Protein AF-A0A1S1QYC2-F1 (afdb_monomer)

Mean predicted aligned error: 3.42 Å

Sequence (127 aa):
MSKDHRRIVAVHEAGHWLAAREYAARGVQATLTTTPRGGARGITTLRRWRGSDLQFVAYTLAGATAARLITGDAGLHGSDDLQVARTVCRNIHADISDAEHLAATLVRTHRRHIERAARQLYDTGRI

Nearest PDB structures (foldseek):
  6nyy-assembly1_A  TM=7.650E-01  e=8.349E-04  Homo sapiens
  6nyy-assembly1_B  TM=7.589E-01  e=8.842E-04  Homo sapiens
  8xqx-assembly1_B  TM=8.033E-01  e=1.248E-03  Chlamydomonas reinhardtii
  5iqj-assembly3_C  TM=7.361E-01  e=5.274E-04  Vibrio cholerae O1 biovar El Tor
  3bq2-assembly1_A  TM=3.412E-01  e=8.136E+00  Sulfolobus acidocaldarius

Structure (mmCIF, N/CA/C/O backbone):
data_AF-A0A1S1QYC2-F1
#
_entry.id   AF-A0A1S1QYC2-F1
#
loop_
_atom_site.group_PDB
_atom_site.id
_atom_site.type_symbol
_atom_site.label_atom_id
_atom_site.label_alt_id
_atom_site.label_comp_id
_atom_site.label_asym_id
_atom_site.label_entity_id
_atom_site.label_seq_id
_atom_site.pdbx_PDB_ins_code
_atom_site.Cartn_x
_atom_site.Cartn_y
_atom_site.Cartn_z
_atom_site.occupancy
_atom_site.B_iso_or_equiv
_atom_site.auth_seq_id
_atom_site.auth_comp_id
_atom_site.auth_asym_id
_atom_site.auth_atom_id
_atom_site.pdbx_PDB_model_num
ATOM 1 N N . MET A 1 1 ? -18.512 14.614 11.898 1.00 36.66 1 MET A N 1
ATOM 2 C CA . MET A 1 1 ? -17.855 13.398 12.426 1.00 36.66 1 MET A CA 1
ATOM 3 C C . MET A 1 1 ? -16.490 13.287 11.779 1.00 36.66 1 MET A C 1
ATOM 5 O O . MET A 1 1 ? -16.434 13.294 10.555 1.00 36.66 1 MET A O 1
ATOM 9 N N . SER A 1 2 ? -15.416 13.257 12.573 1.00 43.44 2 SER A N 1
ATOM 10 C CA . SER A 1 2 ? -14.075 12.911 12.086 1.00 43.44 2 SER A CA 1
ATOM 11 C C . SER A 1 2 ? -14.199 11.611 11.291 1.00 43.44 2 SER A C 1
ATOM 13 O O . SER A 1 2 ? -14.591 10.592 11.861 1.00 43.44 2 SER A O 1
ATOM 15 N N . LYS A 1 3 ? -14.011 11.663 9.963 1.00 55.91 3 LYS A N 1
ATOM 16 C CA . LYS A 1 3 ? -13.919 10.450 9.143 1.00 55.91 3 LYS A CA 1
ATOM 17 C C . LYS A 1 3 ? -12.831 9.616 9.795 1.00 55.91 3 LYS A C 1
ATOM 19 O O . LYS A 1 3 ? -11.724 10.118 9.934 1.00 55.91 3 LYS A O 1
ATOM 24 N N . ASP A 1 4 ? -13.194 8.427 10.264 1.00 83.62 4 ASP A N 1
ATOM 25 C CA . ASP A 1 4 ? -12.385 7.575 11.132 1.00 83.62 4 ASP A CA 1
ATOM 26 C C . ASP A 1 4 ? -10.931 7.492 10.632 1.00 83.62 4 ASP A C 1
ATOM 28 O O . ASP A 1 4 ? -10.600 6.717 9.734 1.00 83.62 4 ASP A O 1
ATOM 32 N N . HIS A 1 5 ? -10.070 8.358 11.178 1.00 88.94 5 HIS A N 1
ATOM 33 C CA . HIS A 1 5 ? -8.685 8.511 10.738 1.00 88.94 5 HIS A CA 1
ATOM 34 C C . HIS A 1 5 ? -7.946 7.182 10.889 1.00 88.94 5 HIS A C 1
ATOM 36 O O . HIS A 1 5 ? -7.171 6.794 10.019 1.00 88.94 5 HIS A O 1
ATOM 42 N N . ARG A 1 6 ? -8.279 6.423 11.939 1.00 91.94 6 ARG A N 1
ATOM 43 C CA . ARG A 1 6 ? -7.769 5.074 12.161 1.00 91.94 6 ARG A CA 1
ATOM 44 C C . ARG A 1 6 ? -8.181 4.128 11.040 1.00 91.94 6 ARG A C 1
ATOM 46 O O . ARG A 1 6 ? -7.338 3.373 10.568 1.00 91.94 6 ARG A O 1
ATOM 53 N N . ARG A 1 7 ? -9.427 4.195 10.563 1.00 93.88 7 ARG A N 1
ATOM 54 C CA . ARG A 1 7 ? -9.879 3.420 9.395 1.00 93.88 7 ARG A CA 1
ATOM 55 C C . ARG A 1 7 ? -9.137 3.813 8.118 1.00 93.88 7 ARG A C 1
ATOM 57 O O . ARG A 1 7 ? -8.773 2.925 7.354 1.00 93.88 7 ARG A O 1
ATOM 64 N N . ILE A 1 8 ? -8.907 5.105 7.877 1.00 94.88 8 ILE A N 1
ATOM 65 C CA . ILE A 1 8 ? -8.157 5.575 6.697 1.00 94.88 8 ILE A CA 1
ATOM 66 C C . ILE A 1 8 ? -6.732 5.012 6.723 1.00 94.88 8 ILE A C 1
ATOM 68 O O . ILE A 1 8 ? -6.303 4.401 5.746 1.00 94.88 8 ILE A O 1
ATOM 72 N N . VAL A 1 9 ? -6.040 5.134 7.859 1.00 95.19 9 VAL A N 1
ATOM 73 C CA . VAL A 1 9 ? -4.683 4.598 8.037 1.00 95.19 9 VAL A CA 1
ATOM 74 C C . VAL A 1 9 ? -4.673 3.068 7.929 1.00 95.19 9 VAL A C 1
ATOM 76 O O . VAL A 1 9 ? -3.808 2.512 7.264 1.00 95.19 9 VAL A O 1
ATOM 79 N N . ALA A 1 10 ? -5.662 2.366 8.490 1.00 96.56 10 ALA A N 1
ATOM 80 C CA . ALA A 1 10 ? -5.759 0.909 8.366 1.00 96.56 10 ALA A CA 1
ATOM 81 C C . ALA A 1 10 ? -5.879 0.449 6.902 1.00 96.56 10 ALA A C 1
ATOM 83 O O . ALA A 1 10 ? -5.262 -0.536 6.504 1.00 96.56 10 ALA A O 1
ATOM 84 N N . VAL A 1 11 ? -6.664 1.163 6.089 1.00 97.56 11 VAL A N 1
ATOM 85 C CA . VAL A 1 11 ? -6.786 0.879 4.652 1.00 97.56 11 VAL A CA 1
ATOM 86 C C . VAL A 1 11 ? -5.494 1.212 3.906 1.00 97.56 11 VAL A C 1
ATOM 88 O O . VAL A 1 11 ? -5.096 0.449 3.027 1.00 97.56 11 VAL A O 1
ATOM 91 N N . HIS A 1 12 ? -4.844 2.320 4.261 1.00 97.50 12 HIS A N 1
ATOM 92 C CA . HIS A 1 12 ? -3.572 2.739 3.679 1.00 97.50 12 HIS A CA 1
ATOM 93 C C . HIS A 1 12 ? -2.486 1.668 3.884 1.00 97.50 12 HIS A C 1
ATOM 95 O O . HIS A 1 12 ? -1.938 1.142 2.917 1.00 97.50 12 HIS A O 1
ATOM 101 N N . GLU A 1 13 ? -2.267 1.221 5.120 1.00 97.81 13 GLU A N 1
ATOM 102 C CA . GLU A 1 13 ? -1.291 0.162 5.410 1.00 97.81 13 GLU A CA 1
ATOM 103 C C . GLU A 1 13 ? -1.665 -1.184 4.777 1.00 97.81 13 GLU A C 1
ATOM 105 O O . GLU A 1 13 ? -0.807 -1.905 4.269 1.00 97.81 13 GLU A O 1
ATOM 110 N N . ALA A 1 14 ? -2.957 -1.525 4.736 1.00 98.19 14 ALA A N 1
ATOM 111 C CA . ALA A 1 14 ? -3.412 -2.735 4.056 1.00 98.19 14 ALA A CA 1
ATOM 112 C C . ALA A 1 14 ? -3.104 -2.713 2.545 1.00 98.19 14 ALA A C 1
ATOM 114 O O . ALA A 1 14 ? -2.861 -3.771 1.960 1.00 98.19 14 ALA A O 1
ATOM 115 N N . GLY A 1 15 ? -3.089 -1.529 1.920 1.00 98.06 15 GLY A N 1
ATOM 116 C CA . GLY A 1 15 ? -2.667 -1.340 0.532 1.00 98.06 15 GLY A CA 1
ATOM 117 C C . GLY A 1 15 ? -1.194 -1.691 0.321 1.00 98.06 15 GLY A C 1
ATOM 118 O O . GLY A 1 15 ? -0.881 -2.497 -0.558 1.00 98.06 15 GLY A O 1
ATOM 119 N N . HIS A 1 16 ? -0.301 -1.165 1.165 1.00 98.19 16 HIS A N 1
ATOM 120 C CA . HIS A 1 16 ? 1.126 -1.509 1.134 1.00 98.19 16 HIS A CA 1
ATOM 121 C C . HIS A 1 16 ? 1.369 -2.990 1.407 1.00 98.19 16 HIS A C 1
ATOM 123 O 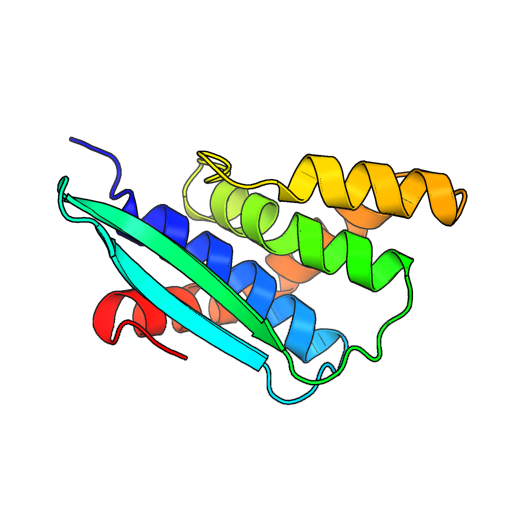O . HIS A 1 16 ? 2.066 -3.657 0.641 1.00 98.19 16 HIS A O 1
ATOM 129 N N . TRP A 1 17 ? 0.774 -3.522 2.478 1.00 98.38 17 TRP A N 1
ATOM 130 C CA . TRP A 1 17 ? 0.935 -4.919 2.869 1.00 98.38 17 TRP A CA 1
ATOM 131 C C . TRP A 1 17 ? 0.530 -5.869 1.741 1.00 98.38 17 TRP A C 1
ATOM 133 O O . TRP A 1 17 ? 1.256 -6.817 1.434 1.00 98.38 17 TRP A O 1
ATOM 143 N N . LEU A 1 18 ? -0.600 -5.599 1.081 1.00 98.19 18 LEU A N 1
ATOM 144 C CA . LEU A 1 18 ? -1.050 -6.416 -0.037 1.00 98.19 18 LEU A CA 1
ATOM 145 C C . LEU A 1 18 ? -0.099 -6.288 -1.237 1.00 98.19 18 LEU A C 1
ATOM 147 O O . LEU A 1 18 ? 0.352 -7.310 -1.748 1.00 98.19 18 LEU A O 1
ATOM 151 N N . ALA A 1 19 ? 0.249 -5.068 -1.655 1.00 98.00 19 ALA A N 1
ATOM 152 C CA . ALA A 1 19 ? 1.143 -4.861 -2.794 1.00 98.00 19 ALA A CA 1
ATOM 153 C C . ALA A 1 19 ? 2.510 -5.532 -2.588 1.00 98.00 19 ALA A C 1
ATOM 155 O O . ALA A 1 19 ? 3.011 -6.210 -3.483 1.00 98.00 19 ALA A O 1
ATOM 156 N N . ALA A 1 20 ? 3.085 -5.427 -1.388 1.00 97.44 20 ALA A N 1
ATOM 157 C CA . ALA A 1 20 ? 4.338 -6.096 -1.056 1.00 97.44 20 ALA A CA 1
ATOM 158 C C . ALA A 1 20 ? 4.233 -7.623 -1.197 1.00 97.44 20 ALA A C 1
ATOM 160 O O . ALA A 1 20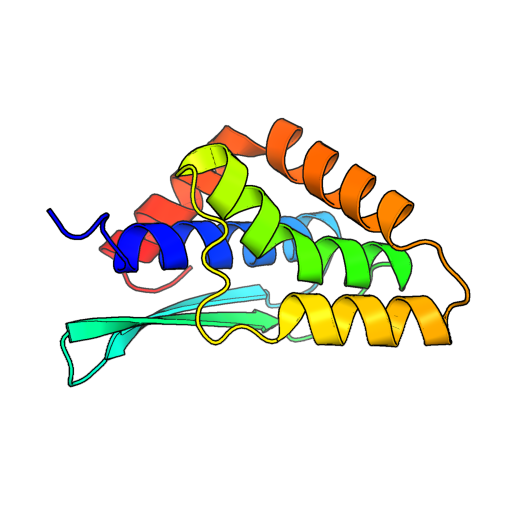 ? 5.155 -8.261 -1.706 1.00 97.44 20 ALA A O 1
ATOM 161 N N . ARG A 1 21 ? 3.112 -8.225 -0.777 1.00 95.94 21 ARG A N 1
ATOM 162 C CA . ARG A 1 21 ? 2.887 -9.671 -0.914 1.00 95.94 21 ARG A CA 1
ATOM 163 C C . ARG A 1 21 ? 2.738 -10.110 -2.369 1.00 95.94 21 ARG A C 1
ATOM 165 O O . ARG A 1 21 ? 3.334 -11.122 -2.733 1.00 95.94 21 ARG A O 1
ATOM 172 N N . GLU A 1 22 ? 1.993 -9.363 -3.180 1.00 97.25 22 GLU A N 1
ATOM 173 C CA . GLU A 1 22 ? 1.828 -9.652 -4.614 1.00 97.25 22 GLU A CA 1
ATOM 174 C C . GLU A 1 22 ? 3.162 -9.543 -5.370 1.00 97.25 22 GLU A C 1
ATOM 176 O O . GLU A 1 22 ? 3.463 -10.363 -6.233 1.00 97.25 22 GLU A O 1
ATOM 181 N N . TYR A 1 23 ? 4.035 -8.614 -4.972 1.00 96.31 23 TYR A N 1
ATOM 182 C CA . TYR A 1 23 ? 5.394 -8.487 -5.516 1.00 96.31 23 TYR A CA 1
ATOM 183 C C . TYR A 1 23 ? 6.434 -9.373 -4.807 1.00 96.31 23 TYR A C 1
ATOM 185 O O . TYR A 1 23 ? 7.637 -9.095 -4.821 1.00 96.31 23 TYR A O 1
ATOM 193 N N . ALA A 1 24 ? 5.974 -10.466 -4.189 1.00 92.06 24 ALA A N 1
ATOM 194 C CA . ALA A 1 24 ? 6.785 -11.518 -3.578 1.00 92.06 24 ALA A CA 1
ATOM 195 C C . ALA A 1 24 ? 7.788 -11.040 -2.505 1.00 92.06 24 ALA A C 1
ATOM 197 O O . ALA A 1 24 ? 8.795 -11.714 -2.239 1.00 92.06 24 ALA A O 1
ATOM 198 N N . ALA A 1 25 ? 7.529 -9.901 -1.853 1.00 94.62 25 ALA A N 1
ATOM 199 C CA . ALA A 1 25 ? 8.314 -9.468 -0.705 1.00 94.62 25 ALA A CA 1
ATOM 200 C C . ALA A 1 25 ? 8.171 -10.473 0.451 1.00 94.62 25 ALA A C 1
ATOM 202 O O . ALA A 1 25 ? 7.133 -11.112 0.643 1.00 94.62 25 ALA A O 1
ATOM 203 N N . ARG A 1 26 ? 9.238 -10.641 1.240 1.00 94.00 26 ARG A N 1
ATOM 204 C CA . ARG A 1 26 ? 9.259 -11.583 2.373 1.00 94.00 26 ARG A CA 1
ATOM 205 C C . ARG A 1 26 ? 9.150 -10.865 3.708 1.00 94.00 26 ARG A C 1
ATOM 207 O O . ARG A 1 26 ? 9.751 -9.810 3.898 1.00 94.00 26 ARG A O 1
ATOM 214 N N . GLY A 1 27 ? 8.474 -11.514 4.658 1.00 94.31 27 GLY A N 1
ATOM 215 C CA . GLY A 1 27 ? 8.331 -11.022 6.029 1.00 94.31 27 GLY A CA 1
ATOM 216 C C . GLY A 1 27 ? 7.576 -9.699 6.101 1.00 94.31 27 GLY A C 1
ATOM 217 O O . GLY A 1 27 ? 8.018 -8.812 6.818 1.00 94.31 27 GLY A O 1
ATOM 218 N N . VAL A 1 28 ? 6.515 -9.560 5.301 1.00 96.75 28 VAL A N 1
ATOM 219 C CA . VAL A 1 28 ? 5.669 -8.362 5.264 1.00 96.75 28 VAL A CA 1
ATOM 220 C C . VAL A 1 28 ? 4.751 -8.363 6.481 1.00 96.75 28 VAL A C 1
ATOM 222 O O . VAL A 1 28 ? 4.066 -9.355 6.725 1.00 96.75 28 VAL A O 1
ATOM 225 N N . GLN A 1 29 ? 4.742 -7.262 7.220 1.00 97.25 29 GLN A N 1
ATOM 226 C CA . GLN A 1 29 ? 3.887 -7.040 8.381 1.00 97.25 29 GLN A CA 1
ATOM 227 C C . GLN A 1 29 ? 3.359 -5.612 8.339 1.00 97.25 29 GLN A C 1
ATOM 229 O O . GLN A 1 29 ? 4.077 -4.713 7.903 1.00 97.25 29 GLN A O 1
ATOM 234 N N . ALA A 1 30 ? 2.144 -5.390 8.821 1.00 97.62 30 ALA A N 1
ATOM 235 C CA . ALA A 1 30 ? 1.628 -4.044 9.036 1.00 97.62 30 ALA A CA 1
ATOM 236 C C . ALA A 1 30 ? 1.134 -3.890 10.468 1.00 97.62 30 ALA A C 1
ATOM 238 O O . ALA A 1 30 ? 0.548 -4.806 11.043 1.00 97.62 30 ALA A O 1
ATOM 239 N N . THR A 1 31 ? 1.375 -2.721 11.051 1.00 97.31 31 THR A N 1
ATOM 240 C CA . THR A 1 31 ? 0.935 -2.394 12.410 1.00 97.31 31 THR A CA 1
ATOM 241 C C . THR A 1 31 ? 0.229 -1.052 12.441 1.00 97.31 31 THR A C 1
ATOM 243 O O . THR A 1 31 ? 0.527 -0.160 11.650 1.00 97.31 31 THR A O 1
ATOM 246 N N . LEU A 1 32 ? -0.726 -0.924 13.358 1.00 95.31 32 LEU A N 1
ATOM 247 C CA . LEU A 1 32 ? -1.562 0.253 13.526 1.00 95.31 32 LEU A CA 1
ATOM 248 C C . LEU A 1 32 ? -1.678 0.592 15.009 1.00 95.31 32 LEU A C 1
ATOM 250 O O . LEU A 1 32 ? -2.217 -0.174 15.808 1.00 95.31 32 LEU A O 1
ATOM 254 N N . THR A 1 33 ? -1.211 1.781 15.367 1.00 93.19 33 THR A N 1
ATOM 255 C CA . THR A 1 33 ? -1.169 2.268 16.749 1.00 93.19 33 THR A CA 1
ATOM 256 C C . THR A 1 33 ? -1.973 3.553 16.905 1.00 93.19 33 THR A C 1
ATOM 258 O O . THR A 1 33 ? -2.129 4.328 15.960 1.00 93.19 33 THR A O 1
ATOM 261 N N . THR A 1 34 ? -2.510 3.776 18.103 1.00 89.12 34 THR A N 1
ATOM 262 C CA . THR A 1 34 ? -3.177 5.033 18.464 1.00 89.12 34 THR A CA 1
ATOM 263 C C . THR A 1 34 ? -2.143 5.987 19.054 1.00 89.12 34 THR A C 1
ATOM 265 O O . THR A 1 34 ? -1.345 5.594 19.902 1.00 89.12 34 THR A O 1
ATOM 268 N N . THR A 1 35 ? -2.134 7.240 18.607 1.00 85.31 35 THR A N 1
ATOM 269 C CA . THR A 1 35 ? -1.207 8.257 19.111 1.00 85.31 35 THR A CA 1
ATOM 270 C C . THR A 1 35 ? -1.730 8.877 20.414 1.00 85.31 35 THR A C 1
ATOM 272 O O . THR A 1 35 ? -2.943 8.890 20.638 1.00 85.31 35 THR A O 1
ATOM 275 N N . PRO A 1 36 ? -0.863 9.476 21.257 1.00 78.81 36 PRO A N 1
ATOM 276 C CA . PRO A 1 36 ? -1.288 10.123 22.506 1.00 78.81 36 PRO A CA 1
ATOM 277 C C . PRO A 1 36 ? -2.331 11.239 22.332 1.00 78.81 36 PRO A C 1
ATOM 279 O O . PRO A 1 36 ? -3.048 11.565 23.269 1.00 78.81 36 PRO A O 1
ATOM 282 N N . ARG A 1 37 ? -2.433 11.825 21.130 1.00 81.81 37 ARG A N 1
ATOM 283 C CA . ARG A 1 37 ? -3.416 12.868 20.784 1.00 81.81 37 ARG A CA 1
ATOM 284 C C . ARG A 1 37 ? -4.709 12.303 20.173 1.00 81.81 37 ARG A C 1
ATOM 286 O O . ARG A 1 37 ? -5.470 13.054 19.574 1.00 81.81 37 ARG A O 1
ATOM 293 N N . GLY A 1 38 ? -4.934 10.990 20.256 1.00 76.81 38 GLY A N 1
ATOM 294 C CA . GLY A 1 38 ? -6.121 10.325 19.703 1.00 76.81 38 GLY A CA 1
ATOM 295 C C . GLY A 1 38 ? -6.103 10.124 18.182 1.00 76.81 38 GLY A C 1
ATOM 296 O O . GLY A 1 38 ? -7.128 9.785 17.597 1.00 76.81 38 GLY A O 1
ATOM 297 N N . GLY A 1 39 ? -4.956 10.331 17.524 1.00 84.94 39 GLY A N 1
ATOM 298 C CA . GLY A 1 39 ? -4.763 10.007 16.107 1.00 84.94 39 GLY A CA 1
ATOM 299 C C . GLY A 1 39 ? -4.389 8.538 15.893 1.00 84.94 39 GLY A C 1
ATOM 300 O O . GLY A 1 39 ? -4.250 7.778 16.848 1.00 84.94 39 GLY A O 1
ATOM 301 N N . ALA A 1 40 ? -4.167 8.139 14.643 1.00 89.38 40 ALA A N 1
ATOM 302 C CA . ALA A 1 40 ? -3.653 6.816 14.301 1.00 89.38 40 ALA A CA 1
ATOM 303 C C . ALA A 1 40 ? -2.338 6.936 13.528 1.00 89.38 40 ALA A C 1
ATOM 305 O O . ALA A 1 40 ? -2.148 7.894 12.781 1.00 89.38 40 ALA A O 1
ATOM 306 N N . ARG A 1 41 ? -1.441 5.969 13.723 1.00 91.50 41 ARG A N 1
ATOM 307 C CA . ARG A 1 41 ? -0.196 5.827 12.968 1.00 91.50 41 ARG A CA 1
ATOM 308 C C . ARG A 1 41 ? -0.049 4.388 12.499 1.00 91.50 41 ARG A C 1
ATOM 310 O O . ARG A 1 41 ? -0.136 3.463 13.310 1.00 91.50 41 ARG A O 1
ATOM 317 N N . GLY A 1 42 ? 0.169 4.238 11.202 1.00 92.50 42 GLY A N 1
ATOM 318 C CA . GLY A 1 42 ? 0.446 2.977 10.542 1.00 92.50 42 GLY A CA 1
ATOM 319 C C . GLY A 1 42 ? 1.930 2.831 10.234 1.00 92.50 42 GLY A C 1
ATOM 320 O O . GLY A 1 42 ? 2.665 3.822 10.193 1.00 92.50 42 GLY A O 1
ATOM 321 N N . ILE A 1 43 ? 2.377 1.588 10.097 1.00 94.62 43 ILE A N 1
ATOM 322 C CA . ILE A 1 43 ? 3.647 1.267 9.452 1.00 94.62 43 ILE A CA 1
ATOM 323 C C . ILE A 1 43 ? 3.576 -0.136 8.857 1.00 94.62 43 ILE A C 1
ATOM 325 O O . ILE A 1 43 ? 3.221 -1.099 9.548 1.00 94.62 43 ILE A O 1
ATOM 329 N N . THR A 1 44 ? 3.985 -0.248 7.597 1.00 96.06 44 THR A N 1
ATOM 330 C CA . THR A 1 44 ? 4.232 -1.512 6.911 1.00 96.06 44 THR A CA 1
ATOM 331 C C . THR A 1 44 ? 5.734 -1.757 6.847 1.00 96.06 44 THR A C 1
ATOM 333 O O . THR A 1 44 ? 6.506 -0.902 6.419 1.00 96.06 44 THR A O 1
ATOM 336 N N . THR A 1 45 ? 6.169 -2.934 7.289 1.00 96.12 45 THR A N 1
ATOM 337 C CA . THR A 1 45 ? 7.573 -3.356 7.256 1.00 96.12 45 THR A CA 1
ATOM 338 C C . THR A 1 45 ? 7.723 -4.633 6.444 1.00 96.12 45 THR A C 1
ATOM 340 O O . THR A 1 45 ? 6.797 -5.435 6.331 1.00 96.12 45 THR A O 1
ATOM 343 N N . LEU A 1 46 ? 8.899 -4.824 5.852 1.00 95.94 46 LEU A N 1
ATOM 344 C CA . LEU A 1 46 ? 9.246 -6.020 5.093 1.00 95.94 46 LEU A CA 1
ATOM 345 C C . LEU A 1 46 ? 10.722 -6.356 5.299 1.00 95.94 46 LEU A C 1
ATOM 347 O O . LEU A 1 46 ? 11.552 -5.467 5.472 1.00 95.94 46 LEU A O 1
ATOM 351 N N . ARG A 1 47 ? 11.072 -7.646 5.269 1.00 94.06 47 ARG A N 1
ATOM 352 C CA . ARG A 1 47 ? 12.463 -8.099 5.461 1.00 94.06 47 ARG A CA 1
ATOM 353 C C . ARG A 1 47 ? 13.281 -8.059 4.180 1.00 94.06 47 ARG A C 1
ATOM 355 O O . ARG A 1 47 ? 14.494 -7.892 4.234 1.00 94.06 47 ARG A O 1
ATOM 362 N N . ARG A 1 48 ? 12.645 -8.319 3.036 1.00 93.62 48 ARG A N 1
ATOM 363 C CA . ARG A 1 48 ? 13.330 -8.363 1.741 1.00 93.62 48 ARG A CA 1
ATOM 364 C C . ARG A 1 48 ? 12.379 -8.052 0.598 1.00 93.62 48 ARG A C 1
ATOM 366 O O . ARG A 1 48 ? 11.385 -8.761 0.428 1.00 93.62 48 ARG A O 1
ATOM 373 N N . TRP A 1 49 ? 12.755 -7.064 -0.206 1.00 94.88 49 TRP A N 1
ATOM 374 C CA . TRP A 1 49 ? 12.116 -6.753 -1.479 1.00 94.88 49 TRP A CA 1
ATOM 375 C C . TRP A 1 49 ? 12.572 -7.719 -2.582 1.00 94.88 49 TRP A C 1
ATOM 377 O O . TRP A 1 49 ? 13.712 -8.198 -2.562 1.00 94.88 49 TRP A O 1
ATOM 387 N N . ARG A 1 50 ? 11.671 -8.050 -3.513 1.00 94.44 50 ARG A N 1
ATOM 388 C CA . ARG A 1 50 ? 11.946 -8.941 -4.657 1.00 94.44 50 ARG A CA 1
ATOM 389 C C . ARG A 1 50 ? 11.346 -8.474 -5.984 1.00 94.44 50 ARG A C 1
ATOM 391 O O . ARG A 1 50 ? 11.691 -9.064 -7.003 1.00 94.44 50 ARG A O 1
ATOM 398 N N . GLY A 1 51 ? 10.467 -7.474 -5.970 1.00 92.81 51 GLY A N 1
ATOM 399 C CA . GLY A 1 51 ? 9.905 -6.904 -7.188 1.00 92.81 51 GLY A CA 1
ATOM 400 C C . GLY A 1 51 ? 10.915 -6.047 -7.949 1.00 92.81 51 GLY A C 1
ATOM 401 O O . GLY A 1 51 ? 11.994 -5.738 -7.440 1.00 92.81 51 GLY A O 1
ATOM 402 N N . SER A 1 52 ? 10.542 -5.633 -9.156 1.00 96.12 52 SER A N 1
ATOM 403 C CA . SER A 1 52 ? 11.283 -4.613 -9.902 1.00 96.12 52 SER A CA 1
ATOM 404 C C . SER A 1 52 ? 11.210 -3.250 -9.210 1.00 96.12 52 SER A C 1
ATOM 406 O O . SER A 1 52 ? 10.378 -3.028 -8.324 1.00 96.12 52 SER A O 1
ATOM 408 N N . ASP A 1 53 ? 12.040 -2.306 -9.645 1.00 96.19 53 ASP A N 1
ATOM 409 C CA . ASP A 1 53 ? 11.993 -0.945 -9.110 1.00 96.19 53 ASP A CA 1
ATOM 410 C C . ASP A 1 53 ? 10.660 -0.255 -9.428 1.00 96.19 53 ASP A C 1
ATOM 412 O O . ASP A 1 53 ? 10.090 0.414 -8.571 1.00 96.19 53 ASP A O 1
ATOM 416 N N . LEU A 1 54 ? 10.082 -0.489 -10.612 1.00 96.75 54 LEU A N 1
ATOM 417 C CA . LEU A 1 54 ? 8.752 0.035 -10.944 1.00 96.75 54 LEU A CA 1
ATOM 418 C C . LEU A 1 54 ? 7.662 -0.556 -10.033 1.00 96.75 54 LEU A C 1
ATOM 420 O O . LEU A 1 54 ? 6.760 0.155 -9.590 1.00 96.75 54 LEU A O 1
ATOM 424 N N . GLN A 1 55 ? 7.762 -1.845 -9.693 1.00 97.56 55 GLN A N 1
ATOM 425 C CA . GLN A 1 55 ? 6.869 -2.473 -8.715 1.00 97.56 55 GLN A CA 1
ATOM 426 C C . GLN A 1 55 ? 7.074 -1.907 -7.308 1.00 97.56 55 GLN A C 1
ATOM 428 O O . GLN A 1 55 ? 6.110 -1.816 -6.551 1.00 97.56 55 GLN A O 1
ATOM 433 N N . PHE A 1 56 ? 8.299 -1.502 -6.956 1.00 97.06 56 PHE A N 1
ATOM 434 C CA . PHE A 1 56 ? 8.569 -0.823 -5.691 1.00 97.06 56 PHE A CA 1
ATOM 435 C C . PHE A 1 56 ? 7.847 0.523 -5.635 1.00 97.06 56 PHE A C 1
ATOM 437 O O . PHE A 1 56 ? 7.137 0.785 -4.668 1.00 97.06 56 PHE A O 1
ATOM 444 N N . VAL A 1 57 ? 7.920 1.322 -6.705 1.00 97.81 57 VAL A N 1
ATOM 445 C CA . VAL A 1 57 ? 7.151 2.574 -6.806 1.00 97.81 57 VAL A CA 1
ATOM 446 C C . VAL A 1 57 ? 5.648 2.300 -6.699 1.00 97.81 57 VAL A C 1
ATOM 448 O O . VAL A 1 57 ? 4.953 2.965 -5.932 1.00 97.81 57 VAL A O 1
ATOM 451 N N . ALA A 1 58 ? 5.134 1.291 -7.409 1.00 98.06 58 ALA A N 1
ATOM 452 C CA . ALA A 1 58 ? 3.723 0.919 -7.326 1.00 98.06 58 ALA A CA 1
ATOM 453 C C . ALA A 1 58 ? 3.317 0.485 -5.903 1.00 98.06 58 ALA A C 1
ATOM 455 O O . ALA A 1 58 ? 2.229 0.827 -5.445 1.00 98.06 58 ALA A O 1
ATOM 456 N N . TYR A 1 59 ? 4.188 -0.225 -5.179 1.00 97.75 59 TYR A N 1
ATOM 457 C CA . TYR A 1 59 ? 4.000 -0.557 -3.762 1.00 97.75 59 TYR A CA 1
ATOM 458 C C . TYR A 1 59 ? 3.942 0.691 -2.875 1.00 97.75 59 TYR A C 1
ATOM 460 O O . TYR A 1 59 ? 3.056 0.783 -2.023 1.00 97.75 59 TYR A O 1
ATOM 468 N N . THR A 1 60 ? 4.831 1.660 -3.092 1.00 96.94 60 THR A N 1
ATOM 469 C CA . THR A 1 60 ? 4.825 2.940 -2.373 1.00 96.94 60 THR A CA 1
ATOM 470 C C . THR A 1 60 ? 3.535 3.723 -2.635 1.00 96.94 60 THR A C 1
ATOM 472 O O . THR A 1 60 ? 2.991 4.353 -1.743 1.00 96.94 60 THR A O 1
ATOM 475 N N . LEU A 1 61 ? 2.968 3.644 -3.838 1.00 97.69 61 LEU A N 1
ATOM 476 C CA . LEU A 1 61 ? 1.711 4.329 -4.164 1.00 97.69 61 LEU A CA 1
ATOM 477 C C . LEU A 1 61 ? 0.453 3.541 -3.758 1.00 97.69 61 LEU A C 1
ATOM 479 O O . LEU A 1 61 ? -0.652 4.099 -3.731 1.00 97.69 61 LEU A O 1
ATOM 483 N N . ALA A 1 62 ? 0.587 2.251 -3.443 1.00 97.88 62 ALA A N 1
ATOM 484 C CA . ALA A 1 62 ? -0.540 1.362 -3.181 1.00 97.88 62 ALA A CA 1
ATOM 485 C C . ALA A 1 62 ? -1.357 1.783 -1.955 1.00 97.88 62 ALA A C 1
ATOM 487 O O . ALA A 1 62 ? -2.586 1.694 -2.001 1.00 97.88 62 ALA A O 1
ATOM 488 N N . GLY A 1 63 ? -0.715 2.274 -0.889 1.00 97.19 63 GLY A N 1
ATOM 489 C CA . GLY A 1 63 ? -1.413 2.699 0.325 1.00 97.19 63 GLY A CA 1
ATOM 490 C C . GLY A 1 63 ? -2.359 3.868 0.073 1.00 97.19 63 GLY A C 1
ATOM 491 O O . GLY A 1 63 ? -3.568 3.770 0.307 1.00 97.19 63 GLY A O 1
ATOM 492 N N . ALA A 1 64 ? -1.844 4.944 -0.522 1.00 96.69 64 ALA A N 1
ATOM 493 C CA . ALA A 1 64 ? -2.647 6.113 -0.871 1.00 96.69 64 ALA A CA 1
ATOM 494 C C . ALA A 1 64 ? -3.752 5.794 -1.890 1.00 96.69 64 ALA A C 1
ATOM 496 O O . ALA A 1 64 ? -4.886 6.273 -1.774 1.00 96.69 64 ALA A O 1
ATOM 497 N N . THR A 1 65 ? -3.442 4.934 -2.862 1.00 97.81 65 THR A N 1
ATOM 498 C CA . THR A 1 65 ? -4.398 4.479 -3.876 1.00 97.81 65 THR A CA 1
ATOM 499 C C . THR A 1 65 ? -5.535 3.669 -3.248 1.00 97.81 65 THR A C 1
ATOM 501 O O . THR A 1 65 ? -6.708 3.925 -3.533 1.00 97.81 65 THR A O 1
ATOM 504 N N . ALA A 1 66 ? -5.217 2.735 -2.345 1.00 97.81 66 ALA A N 1
ATOM 505 C CA . ALA A 1 66 ? -6.195 1.943 -1.603 1.00 97.81 66 ALA A CA 1
ATOM 506 C C . ALA A 1 66 ? -7.090 2.817 -0.726 1.00 97.81 66 ALA A C 1
ATOM 508 O O . ALA A 1 66 ? -8.320 2.715 -0.795 1.00 97.81 66 ALA A O 1
ATOM 509 N N . ALA A 1 67 ? -6.483 3.713 0.052 1.00 96.69 67 ALA A N 1
ATOM 510 C CA . ALA A 1 67 ? -7.203 4.630 0.921 1.00 96.69 67 ALA A CA 1
ATOM 511 C C . ALA A 1 67 ? -8.180 5.493 0.112 1.00 96.69 67 ALA A C 1
ATOM 513 O O . ALA A 1 67 ? -9.377 5.522 0.428 1.00 96.69 67 ALA A O 1
ATOM 514 N N . ARG A 1 68 ? -7.718 6.102 -0.992 1.00 96.00 68 ARG A N 1
ATOM 515 C CA . ARG A 1 68 ? -8.559 6.936 -1.860 1.00 96.00 68 ARG A CA 1
ATOM 516 C C . ARG A 1 68 ? -9.736 6.148 -2.425 1.00 96.00 68 ARG A C 1
ATOM 518 O O . ARG A 1 68 ? -10.864 6.632 -2.383 1.00 96.00 68 ARG A O 1
ATOM 525 N N . LEU A 1 69 ? -9.488 4.943 -2.932 1.00 96.06 69 LEU A N 1
ATOM 526 C CA . LEU A 1 69 ? -10.493 4.125 -3.613 1.00 96.06 69 LEU A CA 1
ATOM 527 C C . LEU A 1 69 ? -11.557 3.543 -2.665 1.00 96.06 69 LEU A C 1
ATOM 529 O O . LEU A 1 69 ? -12.704 3.339 -3.071 1.00 96.06 69 LEU A O 1
ATOM 533 N N . ILE A 1 70 ? -11.191 3.251 -1.416 1.00 95.94 70 ILE A N 1
ATOM 534 C CA . ILE A 1 70 ? -12.081 2.601 -0.440 1.00 95.94 70 ILE A CA 1
ATOM 535 C C . ILE A 1 70 ? -12.757 3.620 0.485 1.00 95.94 70 ILE A C 1
ATOM 537 O O . ILE A 1 70 ? -13.913 3.427 0.862 1.00 95.94 70 ILE A O 1
ATOM 541 N N . THR A 1 71 ? -12.061 4.694 0.864 1.00 94.38 71 THR A N 1
ATOM 542 C CA . THR A 1 71 ? -12.539 5.664 1.869 1.00 94.38 71 THR A CA 1
ATOM 543 C C . THR A 1 71 ? -12.869 7.040 1.288 1.00 94.38 71 THR A C 1
ATOM 545 O O . THR A 1 71 ? -13.497 7.858 1.961 1.00 94.38 71 THR A O 1
ATOM 548 N N . GLY A 1 72 ? -12.453 7.310 0.047 1.00 93.62 72 GLY A N 1
ATOM 549 C CA . GLY A 1 72 ? -12.530 8.633 -0.575 1.00 93.62 72 GLY A CA 1
ATOM 550 C C . GLY A 1 72 ? -11.405 9.585 -0.153 1.00 93.62 72 GLY A C 1
ATOM 551 O O . GLY A 1 72 ? -11.298 10.674 -0.717 1.00 93.62 72 GLY A O 1
ATOM 552 N N . ASP A 1 73 ? -10.542 9.191 0.787 1.00 91.75 73 ASP A N 1
ATOM 553 C CA . ASP A 1 73 ? -9.403 9.965 1.292 1.00 91.75 73 ASP A CA 1
ATOM 554 C C . ASP A 1 73 ? -8.099 9.196 1.053 1.00 91.75 73 ASP A C 1
ATOM 5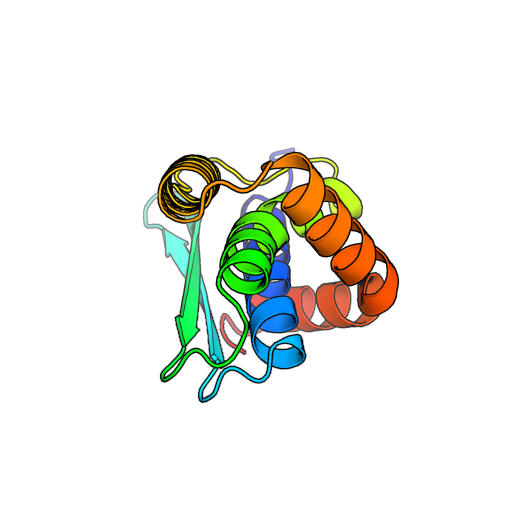56 O O . ASP A 1 73 ? -8.021 8.015 1.367 1.00 91.75 73 ASP A O 1
ATOM 560 N N . ALA A 1 74 ? -7.076 9.844 0.491 1.00 83.62 74 ALA A N 1
ATOM 561 C CA . ALA A 1 74 ? -5.796 9.191 0.210 1.00 83.62 74 ALA A CA 1
ATOM 562 C C . ALA A 1 74 ? -4.977 8.881 1.477 1.00 83.62 74 ALA A C 1
ATOM 564 O O . ALA A 1 74 ? -4.014 8.126 1.399 1.00 83.62 74 ALA A O 1
ATOM 565 N N . GLY A 1 75 ? -5.319 9.452 2.637 1.00 77.00 75 GLY A N 1
ATOM 566 C CA . GLY A 1 75 ? -4.618 9.148 3.885 1.00 77.00 75 GLY A CA 1
ATOM 567 C C . GLY A 1 75 ? -3.154 9.596 3.907 1.00 77.00 75 GLY A C 1
ATOM 568 O O . GLY A 1 75 ? -2.373 9.057 4.674 1.00 77.00 75 GLY A O 1
ATOM 569 N N . LEU A 1 76 ? -2.778 10.589 3.095 1.00 74.06 76 LEU A N 1
ATOM 570 C CA . LEU A 1 76 ? -1.393 11.067 2.953 1.00 74.06 76 LEU A CA 1
ATOM 571 C C . LEU A 1 76 ? -0.908 11.964 4.109 1.00 74.06 76 LEU A C 1
ATOM 573 O O . LEU A 1 76 ? 0.175 12.541 4.038 1.00 74.06 76 LEU A O 1
ATOM 577 N N . HIS A 1 77 ? -1.698 12.133 5.169 1.00 75.19 77 HIS A N 1
ATOM 578 C CA . HIS A 1 77 ? -1.355 13.023 6.276 1.00 75.19 77 HIS A CA 1
ATOM 579 C C . HIS A 1 77 ? -0.151 12.470 7.057 1.00 75.19 77 HIS A C 1
ATOM 581 O O . HIS A 1 77 ? -0.299 11.584 7.893 1.00 75.19 77 HIS A O 1
ATOM 587 N N . GLY A 1 78 ? 1.040 13.014 6.787 1.00 71.88 78 GLY A N 1
ATOM 588 C CA . GLY A 1 78 ? 2.295 12.572 7.405 1.00 71.88 78 GLY A CA 1
ATOM 589 C C . GLY A 1 78 ? 2.967 11.372 6.725 1.00 71.88 78 GLY A C 1
ATOM 590 O O . GLY A 1 78 ? 3.888 10.816 7.317 1.00 71.88 78 GLY A O 1
ATOM 591 N N . SER A 1 79 ? 2.527 10.989 5.521 1.00 83.88 79 SER A N 1
ATOM 592 C CA . SER A 1 79 ? 3.209 10.003 4.668 1.00 83.88 79 SER A CA 1
ATOM 593 C C . SER A 1 79 ? 4.203 10.698 3.724 1.00 83.88 79 SER A C 1
ATOM 595 O O . SER A 1 79 ? 3.941 11.801 3.234 1.00 83.88 79 SER A O 1
ATOM 597 N N . ASP A 1 80 ? 5.339 10.052 3.462 1.00 90.31 80 ASP A N 1
ATOM 598 C CA . ASP A 1 80 ? 6.354 10.456 2.486 1.00 90.31 80 ASP A CA 1
ATOM 599 C C . ASP A 1 80 ? 6.275 9.659 1.168 1.00 90.31 80 ASP A C 1
ATOM 601 O O . ASP A 1 80 ? 7.102 9.870 0.276 1.00 90.31 80 ASP A O 1
ATOM 605 N N . ASP A 1 81 ? 5.248 8.818 0.987 1.00 92.88 81 ASP A N 1
ATOM 606 C CA . ASP A 1 81 ? 5.106 7.901 -0.153 1.00 92.88 81 ASP A CA 1
ATOM 607 C C . ASP A 1 81 ? 5.279 8.595 -1.503 1.00 92.88 81 ASP A C 1
ATOM 609 O O . ASP A 1 81 ? 6.034 8.145 -2.361 1.00 92.88 81 ASP A O 1
ATOM 613 N N . LEU A 1 82 ? 4.607 9.731 -1.706 1.00 92.88 82 LEU A N 1
ATOM 614 C CA . LEU A 1 82 ? 4.679 10.450 -2.978 1.00 92.88 82 LEU A CA 1
ATOM 615 C C . LEU A 1 82 ? 6.088 11.002 -3.241 1.00 92.88 82 LEU A C 1
ATOM 617 O O . LEU A 1 82 ? 6.545 11.027 -4.385 1.00 92.88 82 LEU A O 1
ATOM 621 N N . GLN A 1 83 ? 6.785 11.446 -2.194 1.00 94.69 83 GLN A N 1
ATOM 622 C CA . GLN A 1 83 ? 8.159 11.927 -2.311 1.00 94.69 83 GLN A CA 1
ATOM 623 C C . GLN A 1 83 ? 9.116 10.772 -2.626 1.00 94.69 83 GLN A C 1
ATOM 625 O O . GLN A 1 83 ? 9.977 10.919 -3.502 1.00 94.69 83 GLN A O 1
ATOM 630 N N . VAL A 1 84 ? 8.952 9.628 -1.956 1.00 94.75 84 VAL A N 1
ATOM 631 C CA . VAL A 1 84 ? 9.735 8.410 -2.201 1.00 94.75 84 VAL A CA 1
ATOM 632 C C . VAL A 1 84 ? 9.496 7.905 -3.623 1.00 94.75 84 VAL A C 1
ATOM 634 O O . VAL A 1 84 ? 10.457 7.744 -4.374 1.00 94.75 84 VAL A O 1
ATOM 637 N N . ALA A 1 85 ? 8.235 7.764 -4.038 1.00 95.69 85 ALA A N 1
ATOM 638 C CA . ALA A 1 85 ? 7.848 7.325 -5.375 1.00 95.69 85 ALA A CA 1
ATOM 639 C C . ALA A 1 85 ? 8.479 8.203 -6.465 1.00 95.69 85 ALA A C 1
ATOM 641 O O . ALA A 1 85 ? 9.170 7.700 -7.349 1.00 95.69 85 ALA A O 1
ATOM 642 N N . ARG A 1 86 ? 8.342 9.533 -6.352 1.00 95.94 86 ARG A N 1
ATOM 643 C CA . ARG A 1 86 ? 8.958 10.487 -7.293 1.00 95.94 86 ARG A CA 1
ATOM 644 C C . ARG A 1 86 ? 10.478 10.380 -7.329 1.00 95.94 86 ARG A C 1
ATOM 646 O O . ARG A 1 86 ? 11.080 10.536 -8.387 1.00 95.94 86 ARG A O 1
ATOM 653 N N . THR A 1 87 ? 11.109 10.149 -6.181 1.00 96.94 87 THR A N 1
ATOM 654 C CA . THR A 1 87 ? 12.567 10.021 -6.101 1.00 96.94 87 THR A CA 1
ATOM 655 C C . THR A 1 87 ? 13.048 8.760 -6.806 1.00 96.94 87 THR A C 1
ATOM 657 O O . THR A 1 87 ? 13.971 8.842 -7.612 1.00 96.94 87 THR A O 1
ATOM 660 N N . VAL A 1 88 ? 12.391 7.624 -6.575 1.00 96.25 88 VAL A N 1
ATOM 661 C CA . VAL A 1 88 ? 12.740 6.363 -7.238 1.00 96.25 88 VAL A CA 1
ATOM 662 C C . VAL A 1 88 ? 12.470 6.441 -8.741 1.00 96.25 88 VAL A C 1
ATOM 664 O O . VAL A 1 88 ? 13.368 6.104 -9.504 1.00 96.25 88 VAL A O 1
ATOM 667 N N . CYS A 1 89 ? 11.321 6.973 -9.182 1.00 96.94 89 CYS 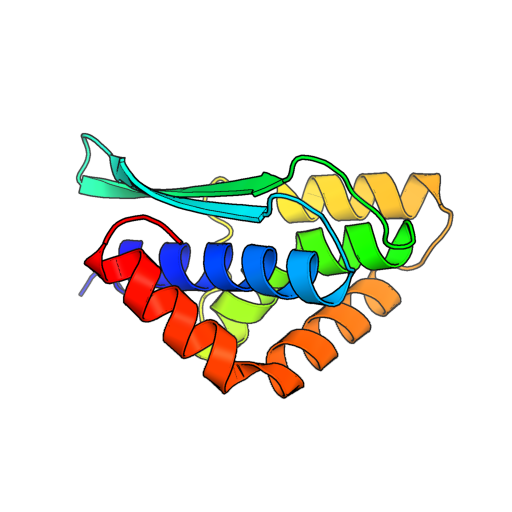A N 1
ATOM 668 C CA . CYS A 1 89 ? 11.022 7.189 -10.607 1.00 96.94 89 CYS A CA 1
ATOM 669 C C . CYS A 1 89 ? 12.127 7.966 -11.330 1.00 96.94 89 CYS A C 1
ATOM 671 O O . CYS A 1 89 ? 12.559 7.558 -12.407 1.00 96.94 89 CYS A O 1
ATOM 673 N N . ARG A 1 90 ? 12.631 9.049 -10.720 1.00 96.81 90 ARG A N 1
ATOM 674 C CA . ARG A 1 90 ? 13.755 9.815 -11.284 1.00 96.81 90 ARG A CA 1
ATOM 675 C C . ARG A 1 90 ? 15.021 8.974 -11.426 1.00 96.81 90 ARG A C 1
ATOM 677 O O . ARG A 1 90 ? 15.699 9.098 -12.437 1.00 96.81 90 ARG A O 1
ATOM 684 N N . ASN A 1 91 ? 15.324 8.132 -10.440 1.00 96.62 91 ASN A N 1
ATOM 685 C CA . ASN A 1 91 ? 16.530 7.303 -10.441 1.00 96.62 91 ASN A CA 1
ATOM 686 C C . ASN A 1 91 ? 16.475 6.175 -11.477 1.00 96.62 91 ASN A C 1
ATOM 688 O O . ASN A 1 91 ? 17.511 5.785 -12.003 1.00 96.62 91 ASN A O 1
ATOM 692 N N . ILE A 1 92 ? 15.281 5.654 -11.764 1.00 95.88 92 ILE A N 1
ATOM 693 C CA . ILE A 1 92 ? 15.086 4.555 -12.722 1.00 95.88 92 ILE A CA 1
ATOM 694 C C . ILE A 1 92 ? 14.625 5.033 -14.102 1.00 95.88 92 ILE A C 1
ATOM 696 O O . ILE A 1 92 ? 14.317 4.210 -14.958 1.00 95.88 92 ILE A O 1
ATOM 700 N N . HIS A 1 93 ? 14.557 6.352 -14.309 1.00 95.94 93 HIS A N 1
ATOM 701 C CA . HIS A 1 93 ? 14.077 6.989 -15.537 1.00 95.94 93 HIS A CA 1
ATOM 702 C C . HIS A 1 93 ? 12.696 6.484 -15.999 1.00 95.94 93 HIS A C 1
ATOM 704 O O . HIS A 1 93 ? 12.464 6.308 -17.193 1.00 95.94 93 HIS A O 1
ATOM 710 N N . ALA A 1 94 ? 11.779 6.262 -15.053 1.00 94.50 94 ALA A N 1
ATOM 711 C CA . ALA A 1 94 ? 10.413 5.819 -15.333 1.00 94.50 94 ALA A CA 1
ATOM 712 C C . ALA A 1 94 ? 9.392 6.939 -15.111 1.00 94.50 94 ALA A C 1
ATOM 714 O O . ALA A 1 94 ? 9.566 7.792 -14.233 1.00 94.50 94 ALA A O 1
ATOM 715 N N . ASP A 1 95 ? 8.296 6.891 -15.867 1.00 95.06 95 ASP A N 1
ATOM 716 C CA . ASP A 1 95 ? 7.132 7.734 -15.621 1.00 95.06 95 ASP A CA 1
ATOM 717 C C . ASP A 1 95 ? 6.396 7.251 -14.361 1.00 95.06 95 ASP A C 1
ATOM 719 O O . ASP A 1 95 ? 6.180 6.055 -14.144 1.00 95.06 95 ASP A O 1
ATOM 723 N N . ILE A 1 96 ? 6.004 8.193 -13.504 1.00 95.19 96 ILE A N 1
ATOM 724 C CA . ILE A 1 96 ? 5.215 7.885 -12.312 1.00 95.19 96 ILE A CA 1
ATOM 725 C C . ILE A 1 96 ? 3.822 7.369 -12.680 1.00 95.19 96 ILE A C 1
ATOM 727 O O . ILE A 1 96 ? 3.276 6.540 -11.951 1.00 95.19 96 ILE A O 1
ATOM 731 N N . SER A 1 97 ? 3.270 7.790 -13.822 1.00 96.19 97 SER A N 1
ATOM 732 C CA . SER A 1 97 ? 1.948 7.358 -14.271 1.00 96.19 97 SER A CA 1
ATOM 733 C C . SER A 1 97 ? 1.874 5.856 -14.556 1.00 96.19 97 SER A C 1
ATOM 735 O O . SER A 1 97 ? 0.830 5.244 -14.322 1.00 96.19 97 SER A O 1
ATOM 737 N N . ASP A 1 98 ? 2.976 5.217 -14.958 1.00 95.69 98 ASP A N 1
ATOM 738 C CA . ASP A 1 98 ? 3.026 3.758 -15.110 1.00 95.69 98 ASP A CA 1
ATOM 739 C C . ASP A 1 98 ? 2.876 3.051 -13.756 1.00 95.69 98 ASP A C 1
ATOM 741 O O . ASP A 1 98 ? 2.110 2.092 -13.612 1.00 95.69 98 ASP A O 1
ATOM 745 N N . ALA A 1 99 ? 3.555 3.560 -12.726 1.00 96.69 99 ALA A N 1
ATOM 746 C CA . ALA A 1 99 ? 3.445 3.035 -11.369 1.00 96.69 99 ALA A CA 1
ATOM 747 C C . ALA A 1 99 ? 2.060 3.299 -10.754 1.00 96.69 99 ALA A C 1
ATOM 749 O O . ALA A 1 99 ? 1.517 2.426 -10.073 1.00 96.69 99 ALA A O 1
ATOM 750 N N . GLU A 1 100 ? 1.462 4.465 -11.017 1.00 97.06 100 GLU A N 1
ATOM 751 C CA . GLU A 1 100 ? 0.089 4.790 -10.609 1.00 97.06 100 GLU A CA 1
ATOM 752 C C . GLU A 1 100 ? -0.924 3.834 -11.250 1.00 97.06 100 GLU A C 1
ATOM 754 O O . GLU A 1 100 ? -1.802 3.308 -10.559 1.00 97.06 100 GLU A O 1
ATOM 759 N N . HIS A 1 101 ? -0.783 3.544 -12.548 1.00 97.62 101 HIS A N 1
ATOM 760 C CA . HIS A 1 101 ? -1.629 2.571 -13.238 1.00 97.62 101 HIS A CA 1
ATOM 761 C C . HIS A 1 101 ? -1.481 1.159 -12.662 1.00 97.62 101 HIS A C 1
ATOM 763 O O . HIS A 1 101 ? -2.494 0.482 -12.438 1.00 97.62 101 HIS A O 1
ATOM 769 N N . LEU A 1 102 ? -0.253 0.719 -12.375 1.00 97.25 102 LEU A N 1
ATOM 770 C CA . LEU A 1 102 ? 0.002 -0.570 -11.729 1.00 97.25 102 LEU A CA 1
ATOM 771 C C . LEU A 1 102 ? -0.635 -0.637 -10.337 1.00 97.25 102 LEU A C 1
ATOM 773 O O . LEU A 1 102 ? -1.364 -1.587 -10.042 1.00 97.25 102 LEU A O 1
ATOM 777 N N . ALA A 1 103 ? -0.430 0.386 -9.502 1.00 97.94 103 ALA A N 1
ATOM 778 C CA . ALA A 1 103 ? -1.012 0.465 -8.165 1.00 97.94 103 ALA A CA 1
ATOM 779 C C . ALA A 1 103 ? -2.548 0.452 -8.217 1.00 97.94 103 ALA A C 1
ATOM 781 O O . ALA A 1 103 ? -3.191 -0.308 -7.493 1.00 97.94 103 ALA A O 1
ATOM 782 N N . ALA A 1 104 ? -3.152 1.237 -9.112 1.00 98.00 104 ALA A N 1
ATOM 783 C CA . ALA A 1 104 ? -4.601 1.298 -9.272 1.00 98.00 104 ALA A CA 1
ATOM 784 C C . ALA A 1 104 ? -5.189 -0.032 -9.755 1.00 98.00 104 ALA A C 1
ATOM 786 O O . ALA A 1 104 ? -6.245 -0.450 -9.275 1.00 98.00 104 ALA A O 1
ATOM 787 N N . THR A 1 105 ? -4.509 -0.712 -10.678 1.00 98.31 105 THR A N 1
ATOM 788 C CA . THR A 1 105 ? -4.915 -2.038 -11.157 1.00 98.31 105 THR A CA 1
ATOM 789 C C . THR A 1 105 ? -4.858 -3.054 -10.024 1.00 98.31 105 THR A C 1
ATOM 791 O O . THR A 1 105 ? -5.859 -3.711 -9.743 1.00 98.31 105 THR A O 1
ATOM 794 N N . LEU A 1 106 ? -3.739 -3.116 -9.301 1.00 97.62 106 LEU A N 1
ATOM 795 C CA . LEU A 1 106 ? -3.551 -4.016 -8.166 1.00 97.62 106 LEU A CA 1
ATOM 796 C C . LEU A 1 106 ? -4.607 -3.780 -7.074 1.00 97.62 106 LEU A C 1
ATOM 798 O O . LEU A 1 106 ? -5.287 -4.712 -6.645 1.00 97.62 106 LEU A O 1
ATOM 802 N N . VAL A 1 107 ? -4.827 -2.527 -6.674 1.00 98.12 107 VAL A N 1
ATOM 803 C CA . VAL A 1 107 ? -5.822 -2.176 -5.649 1.00 98.12 107 VAL A CA 1
ATOM 804 C C . VAL A 1 107 ? -7.242 -2.550 -6.081 1.00 98.12 107 VAL A C 1
ATOM 806 O O . VAL A 1 107 ? -8.016 -3.050 -5.262 1.00 98.12 107 VAL A O 1
ATOM 809 N N . ARG A 1 108 ? -7.607 -2.340 -7.353 1.00 98.31 108 ARG A N 1
ATOM 810 C CA . ARG A 1 108 ? -8.932 -2.721 -7.870 1.00 98.31 108 ARG A CA 1
ATOM 811 C C . ARG A 1 108 ? -9.117 -4.234 -7.878 1.00 98.31 108 ARG A C 1
ATOM 813 O O . ARG A 1 108 ? -10.117 -4.711 -7.343 1.00 98.31 108 ARG A O 1
ATOM 820 N N . THR A 1 109 ? -8.150 -4.972 -8.421 1.00 98.44 109 THR A N 1
ATOM 821 C CA . THR A 1 109 ? -8.184 -6.441 -8.503 1.00 98.44 109 THR A CA 1
ATOM 822 C C . THR A 1 109 ? -8.308 -7.068 -7.115 1.00 98.44 109 THR A C 1
ATOM 824 O O . THR A 1 109 ? -9.117 -7.969 -6.900 1.00 98.44 109 THR A O 1
ATOM 827 N N . HIS A 1 110 ? -7.577 -6.541 -6.133 1.00 98.25 110 HIS A N 1
ATOM 828 C CA . HIS A 1 110 ? -7.499 -7.124 -4.795 1.00 98.25 110 HIS A CA 1
ATOM 829 C C . HIS A 1 110 ? -8.329 -6.379 -3.740 1.00 98.25 110 HIS A C 1
ATOM 831 O O . HIS A 1 110 ? -8.142 -6.598 -2.539 1.00 98.25 110 HIS A O 1
ATOM 837 N N . ARG A 1 111 ? -9.290 -5.538 -4.151 1.00 98.12 111 ARG A N 1
ATOM 838 C CA . ARG A 1 111 ? -10.065 -4.667 -3.249 1.00 98.12 111 ARG A CA 1
ATOM 839 C C . ARG A 1 111 ? -10.610 -5.399 -2.019 1.00 98.12 111 ARG A C 1
ATOM 841 O O . ARG A 1 111 ? -10.424 -4.944 -0.894 1.00 98.12 111 ARG A O 1
ATOM 848 N N . ARG A 1 112 ? -11.234 -6.567 -2.213 1.00 98.12 112 ARG A N 1
ATOM 849 C CA . ARG A 1 112 ? -11.822 -7.360 -1.113 1.00 98.12 112 ARG A CA 1
ATOM 850 C C . ARG A 1 112 ? -10.774 -7.856 -0.110 1.00 98.12 112 ARG A C 1
ATOM 852 O O . ARG A 1 112 ? -11.063 -7.961 1.081 1.00 98.12 112 ARG A O 1
ATOM 859 N N . HIS A 1 113 ? -9.566 -8.179 -0.576 1.00 98.12 113 HIS A N 1
ATOM 860 C CA . HIS A 1 113 ? -8.465 -8.608 0.289 1.00 98.12 113 HIS A CA 1
ATOM 861 C C . HIS A 1 113 ? -7.930 -7.444 1.117 1.00 98.12 113 HIS A C 1
ATOM 863 O O . HIS A 1 113 ? -7.724 -7.622 2.315 1.00 98.12 113 HIS A O 1
ATOM 869 N N . ILE A 1 114 ? 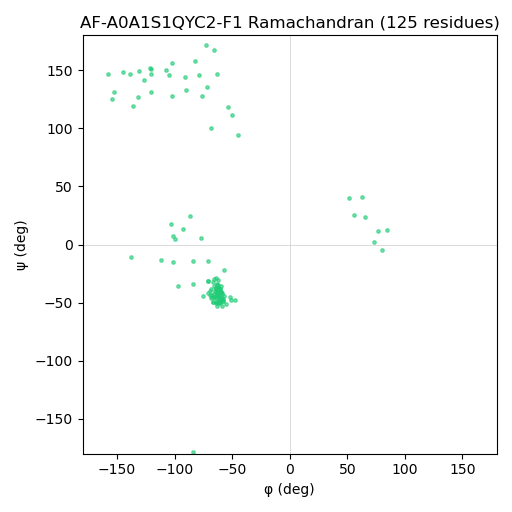-7.795 -6.264 0.504 1.00 98.50 114 ILE A N 1
ATOM 870 C CA . ILE A 1 114 ? -7.409 -5.030 1.197 1.00 98.50 114 ILE A CA 1
ATOM 871 C C . ILE A 1 114 ? -8.445 -4.684 2.264 1.00 98.50 114 ILE A C 1
ATOM 873 O O . ILE A 1 114 ? -8.082 -4.471 3.411 1.00 98.50 114 ILE A O 1
ATOM 877 N N . GLU A 1 115 ? -9.740 -4.700 1.938 1.00 98.44 115 GLU A N 1
ATOM 878 C CA . GLU A 1 115 ? -10.802 -4.401 2.909 1.00 98.44 115 GLU A CA 1
ATOM 879 C C . GLU A 1 115 ? -10.803 -5.385 4.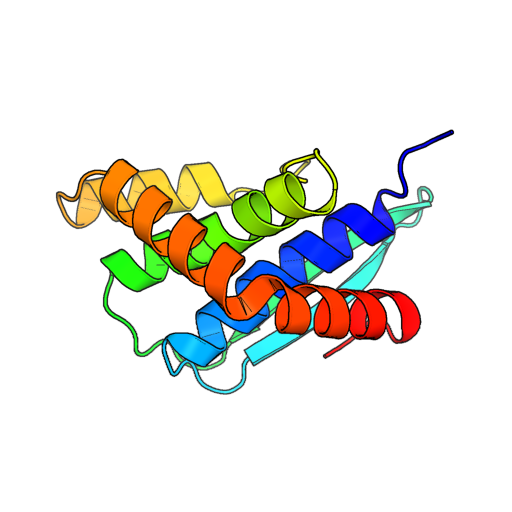092 1.00 98.44 115 GLU A C 1
ATOM 881 O O . GLU A 1 115 ? -11.017 -4.982 5.234 1.00 98.44 115 GLU A O 1
ATOM 886 N N . ARG A 1 116 ? -10.534 -6.676 3.849 1.00 98.38 116 ARG A N 1
ATOM 887 C CA . ARG A 1 116 ? -10.402 -7.680 4.917 1.00 98.38 116 ARG A CA 1
ATOM 888 C C . ARG A 1 116 ? -9.159 -7.446 5.778 1.00 98.38 116 ARG A C 1
ATOM 890 O O . ARG A 1 116 ? -9.276 -7.487 6.998 1.00 98.38 116 ARG A O 1
ATOM 897 N N . ALA A 1 117 ? -8.009 -7.191 5.158 1.00 98.25 117 ALA A N 1
ATOM 898 C CA . ALA A 1 117 ? -6.762 -6.897 5.859 1.00 98.25 117 ALA A CA 1
ATOM 899 C C . ALA A 1 117 ? -6.872 -5.605 6.682 1.00 98.25 117 ALA A C 1
ATOM 901 O O . ALA A 1 117 ? -6.470 -5.584 7.838 1.00 98.25 117 ALA A O 1
ATOM 902 N N . ALA A 1 118 ? -7.506 -4.567 6.133 1.00 97.94 118 ALA A N 1
ATOM 903 C CA . ALA A 1 118 ? -7.757 -3.305 6.816 1.00 97.94 118 ALA A CA 1
ATOM 904 C C . ALA A 1 118 ? -8.664 -3.480 8.039 1.00 97.94 118 ALA A C 1
ATOM 906 O O . ALA A 1 118 ? -8.378 -2.908 9.083 1.00 97.94 118 ALA A O 1
ATOM 907 N N . ARG A 1 119 ? -9.730 -4.292 7.937 1.00 97.75 119 ARG A N 1
ATOM 908 C CA . ARG A 1 119 ? -10.572 -4.638 9.097 1.00 97.75 119 ARG A CA 1
ATOM 909 C C . ARG A 1 119 ? -9.761 -5.346 10.178 1.00 97.75 119 ARG A C 1
ATOM 911 O O . ARG A 1 119 ? -9.752 -4.899 11.315 1.00 97.75 119 ARG A O 1
ATOM 918 N N . GLN A 1 120 ? -9.009 -6.380 9.803 1.00 97.56 120 GLN A N 1
ATOM 919 C CA . GLN A 1 120 ? -8.160 -7.097 10.752 1.00 97.56 120 GLN A CA 1
ATOM 920 C C . GLN A 1 120 ? -7.149 -6.154 11.420 1.00 97.56 120 GLN A C 1
ATOM 922 O O . GLN A 1 120 ? -7.042 -6.147 12.639 1.00 97.56 120 GLN A O 1
ATOM 927 N N . LEU A 1 121 ? -6.463 -5.312 10.644 1.00 97.06 121 LEU A N 1
ATOM 928 C CA . LEU A 1 121 ? -5.503 -4.336 11.154 1.00 97.06 121 LEU A CA 1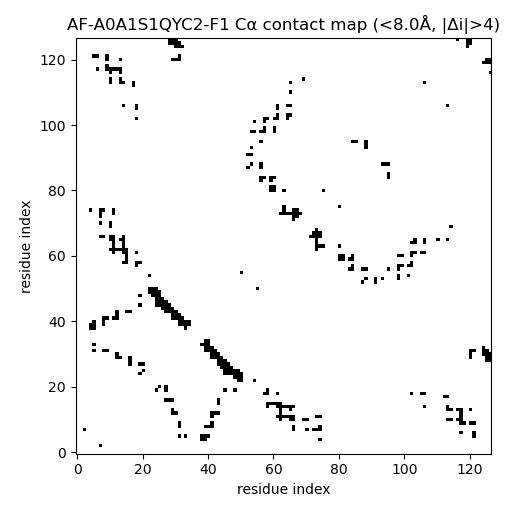
ATOM 929 C C . LEU A 1 121 ? -6.158 -3.291 12.073 1.00 97.06 121 LEU A C 1
ATOM 931 O O . LEU A 1 121 ? -5.566 -2.902 13.078 1.00 97.06 121 LEU A O 1
ATOM 935 N N . TYR A 1 122 ? -7.377 -2.851 11.754 1.00 95.38 122 TYR A N 1
ATOM 936 C CA . TYR A 1 122 ? -8.152 -1.936 12.589 1.00 95.38 122 TYR A CA 1
ATOM 937 C C . TYR A 1 122 ? -8.457 -2.545 13.963 1.00 95.38 122 TYR A C 1
ATOM 939 O O . TYR A 1 122 ? -8.206 -1.889 14.982 1.00 95.38 122 TYR A O 1
ATOM 947 N N . ASP A 1 123 ? -8.927 -3.796 13.968 1.00 95.00 123 ASP A N 1
ATOM 948 C CA . ASP A 1 123 ? -9.396 -4.518 15.153 1.00 95.00 123 ASP A CA 1
ATOM 949 C C . ASP A 1 123 ? -8.241 -4.994 16.047 1.00 95.00 123 ASP A C 1
ATOM 951 O O . ASP A 1 123 ? -8.291 -4.857 17.268 1.00 95.00 123 ASP A O 1
ATOM 955 N N . THR A 1 124 ? -7.180 -5.550 15.454 1.00 96.31 124 THR A N 1
ATOM 956 C CA . THR A 1 124 ? -6.083 -6.199 16.196 1.00 96.31 124 THR A CA 1
ATOM 957 C C . THR A 1 124 ? -4.839 -5.325 16.339 1.00 96.31 124 THR A C 1
ATOM 959 O O . THR A 1 124 ? -3.937 -5.657 17.112 1.00 96.31 124 THR A O 1
ATOM 962 N N . GLY A 1 125 ? -4.741 -4.250 15.553 1.00 96.06 125 GLY A N 1
ATOM 963 C CA . GLY A 1 125 ? -3.548 -3.414 15.454 1.00 96.06 125 GLY A CA 1
ATOM 964 C C . GLY A 1 125 ? -2.380 -4.049 14.689 1.00 96.06 125 GLY A C 1
ATOM 965 O O . GLY A 1 125 ? -1.329 -3.413 14.605 1.00 96.06 125 GLY A O 1
ATOM 966 N N . ARG A 1 126 ? -2.516 -5.269 14.137 1.00 96.94 126 ARG A N 1
ATOM 967 C CA . ARG A 1 126 ? -1.436 -5.943 13.386 1.00 96.94 126 ARG A CA 1
ATOM 968 C C . ARG A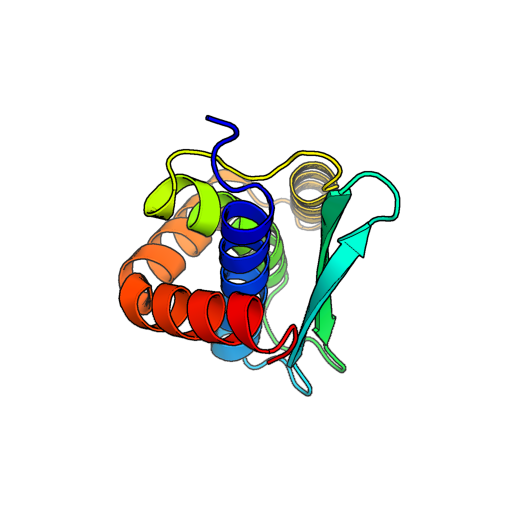 1 126 ? -1.896 -7.036 12.413 1.00 96.94 126 ARG A C 1
ATOM 970 O O . ARG A 1 126 ? -2.816 -7.797 12.726 1.00 96.94 126 ARG A O 1
ATOM 977 N N . ILE A 1 127 ? -1.174 -7.172 11.298 1.00 96.12 127 ILE A N 1
ATOM 978 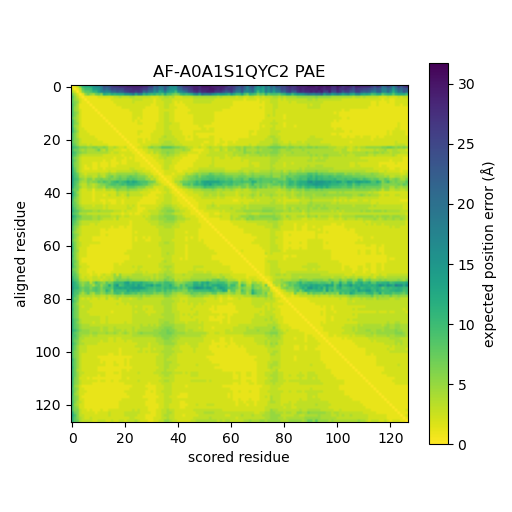C CA . ILE A 1 127 ? -1.294 -8.251 10.296 1.00 96.12 127 ILE A CA 1
ATOM 979 C C . ILE A 1 127 ? 0.059 -8.665 9.716 1.00 96.12 127 ILE A C 1
ATOM 981 O O . ILE A 1 127 ? 1.015 -7.860 9.790 1.00 96.12 127 ILE A O 1
#

pLDDT: mean 93.32, std 9.26, range [36.66, 98.5]

Organism: NCBI:txid2599596

Foldseek 3Di:
DPLQLQLLQLLLLLQLQQLQVVQVFAPWKKFWDQDPVRHIDIDIDTDDGRHDLLSVLLSLQRSLLRSCVPRVGSSCVPPCSVVVSVVSCVVVVHDSVSSVVVSNVSCVVCVVSSSVSSVCCSVVRMD

Radius of gyration: 13.65 Å; Cα contacts (8 Å, |Δi|>4): 229; chains: 1; bounding box: 34×25×38 Å

InterPro domains:
  IPR037219 Peptidase M41-like [G3DSA:1.20.58.760] (1-127)
  IPR037219 Peptidase M41-like [SSF140990] (1-124)

Solvent-accessible surface area (backbone atoms only — not comparable to full-atom values): 6488 Å² total; per-residue (Å²): 127,82,73,56,56,48,58,34,36,22,29,16,32,21,19,29,42,48,40,37,50,76,39,61,30,38,73,63,34,28,37,45,44,75,42,99,87,76,46,56,48,58,49,63,48,64,74,42,86,62,52,54,71,61,52,48,33,12,26,44,45,14,14,37,47,30,6,28,76,75,71,74,41,41,59,59,84,91,59,61,39,71,60,51,29,53,51,51,25,63,76,70,75,46,66,62,66,61,23,50,51,50,19,50,50,52,42,61,77,42,40,72,57,30,55,50,45,13,49,46,22,59,77,68,28,46,84

Secondary structure (DSSP, 8-state):
----HHHHHHHHHHHHHHHHHHTT-BS-EEEEEE-TTS-EEEEEE-SB--S-HHHHHHHHHHHHHHHHHHHSS---TT--HHHHHHHHHHHTT--HHHHHHHHHHHHHHTHHHHHHHHHHHHHHSB-